Protein AF-A0A0F9DCY4-F1 (afdb_monomer)

pLDDT: mean 77.03, std 16.16, range [36.66, 94.25]

Mean predicted aligned error: 13.29 Å

Organism: NCBI:txid412755

Structure (mmCIF, N/CA/C/O backbone):
data_AF-A0A0F9DCY4-F1
#
_entry.id   AF-A0A0F9DCY4-F1
#
loop_
_atom_site.group_PDB
_atom_site.id
_atom_site.type_symbol
_atom_site.label_atom_id
_atom_site.label_alt_id
_atom_site.label_comp_id
_atom_site.label_asym_id
_atom_site.label_entity_id
_atom_site.label_seq_id
_atom_site.pdbx_PDB_ins_code
_atom_site.Cartn_x
_atom_site.Cartn_y
_atom_site.Cartn_z
_atom_site.occupancy
_atom_site.B_iso_or_equiv
_atom_site.auth_seq_id
_atom_site.auth_comp_id
_atom_site.auth_asym_id
_atom_site.auth_atom_id
_atom_site.pdbx_PDB_model_num
ATOM 1 N N . ASN A 1 1 ? 34.212 -4.710 -6.421 1.00 52.66 1 ASN A N 1
ATOM 2 C CA . ASN A 1 1 ? 33.111 -5.248 -7.257 1.00 52.66 1 ASN A CA 1
ATOM 3 C C . ASN A 1 1 ? 31.836 -4.405 -7.301 1.00 52.66 1 ASN A C 1
ATOM 5 O O . ASN A 1 1 ? 31.318 -4.278 -8.397 1.00 52.66 1 ASN A O 1
ATOM 9 N N . ARG A 1 2 ? 31.341 -3.775 -6.217 1.00 42.19 2 ARG A N 1
ATOM 10 C CA . ARG A 1 2 ? 30.178 -2.849 -6.306 1.00 42.19 2 ARG A CA 1
ATOM 11 C C . ARG A 1 2 ? 30.460 -1.546 -7.090 1.00 42.19 2 ARG A C 1
ATOM 13 O O . ARG A 1 2 ? 29.672 -1.183 -7.948 1.00 42.19 2 ARG A O 1
ATOM 20 N N . GLN A 1 3 ? 31.635 -0.935 -6.917 1.00 43.28 3 GLN A N 1
ATOM 21 C CA . GLN A 1 3 ? 32.009 0.334 -7.582 1.00 43.28 3 GLN A CA 1
ATOM 22 C C . GLN A 1 3 ? 32.251 0.260 -9.107 1.00 43.28 3 GLN A C 1
ATOM 24 O O . GLN A 1 3 ? 32.270 1.290 -9.777 1.00 43.28 3 GLN A O 1
ATOM 29 N N . ALA A 1 4 ? 32.461 -0.932 -9.678 1.00 47.47 4 ALA A N 1
ATOM 30 C CA . ALA A 1 4 ? 32.659 -1.088 -11.127 1.00 47.47 4 ALA A CA 1
ATOM 31 C C . ALA A 1 4 ? 31.328 -1.055 -11.898 1.00 47.47 4 ALA A C 1
ATOM 33 O O . ALA A 1 4 ? 31.283 -0.628 -13.050 1.00 47.47 4 ALA A O 1
ATOM 34 N N . VAL A 1 5 ? 30.244 -1.467 -11.233 1.00 47.94 5 VAL A N 1
ATOM 35 C CA . VAL A 1 5 ? 28.885 -1.486 -11.788 1.00 47.94 5 VAL A CA 1
ATOM 36 C C . VAL A 1 5 ? 28.301 -0.070 -11.832 1.00 47.94 5 VAL A C 1
ATOM 38 O O . VAL A 1 5 ? 27.696 0.301 -12.830 1.00 47.94 5 VAL A O 1
ATOM 41 N N . GLU A 1 6 ? 28.571 0.758 -10.817 1.00 47.25 6 GLU A N 1
ATOM 42 C CA . GLU A 1 6 ? 28.111 2.158 -10.759 1.00 47.25 6 GLU A CA 1
ATOM 43 C C . GLU A 1 6 ? 28.780 3.067 -11.808 1.00 47.25 6 GLU A C 1
ATOM 45 O O . GLU A 1 6 ? 28.181 4.038 -12.257 1.00 47.25 6 GLU A O 1
ATOM 50 N N . ASN A 1 7 ? 29.993 2.733 -12.263 1.00 52.22 7 ASN A N 1
ATOM 51 C CA . ASN A 1 7 ? 30.776 3.575 -13.178 1.00 52.22 7 ASN A CA 1
ATOM 52 C C . ASN A 1 7 ? 30.702 3.167 -14.665 1.00 52.22 7 ASN A C 1
ATOM 54 O O . ASN A 1 7 ? 31.455 3.714 -15.471 1.00 52.22 7 ASN A O 1
ATOM 58 N N . LYS A 1 8 ? 29.852 2.196 -15.052 1.00 52.06 8 LYS A N 1
ATOM 59 C CA . LYS A 1 8 ? 29.725 1.663 -16.436 1.00 52.06 8 LYS A CA 1
ATOM 60 C C . LYS A 1 8 ? 31.055 1.283 -17.118 1.00 52.06 8 LYS A C 1
ATOM 62 O O . LYS A 1 8 ? 31.123 1.164 -18.339 1.00 52.06 8 LYS A O 1
ATOM 67 N N . ARG A 1 9 ? 32.127 1.066 -16.354 1.00 49.16 9 ARG A N 1
ATOM 68 C CA . ARG A 1 9 ? 33.418 0.585 -16.860 1.00 49.16 9 ARG A CA 1
ATOM 69 C C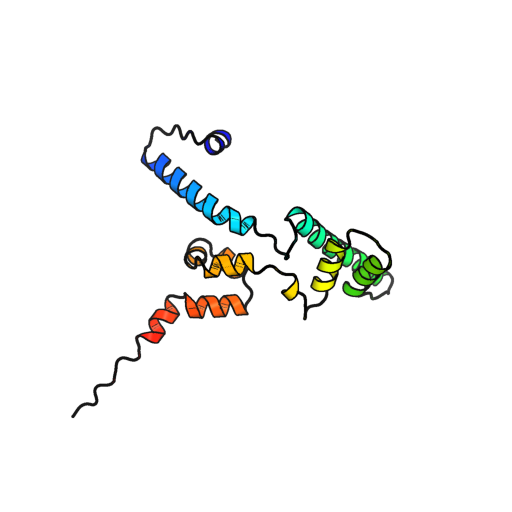 . ARG A 1 9 ? 33.537 -0.886 -16.505 1.00 49.16 9 ARG A C 1
ATOM 71 O O . ARG A 1 9 ? 34.156 -1.255 -15.510 1.00 49.16 9 ARG A O 1
ATOM 78 N N . PHE A 1 10 ? 32.905 -1.725 -17.318 1.00 52.16 10 PHE A N 1
ATOM 79 C CA . PHE A 1 10 ? 33.099 -3.167 -17.266 1.00 52.16 10 PHE A CA 1
ATOM 80 C C . PHE A 1 10 ? 34.489 -3.471 -17.827 1.00 52.16 10 PHE A C 1
ATOM 82 O O . PHE A 1 10 ? 34.646 -3.712 -19.015 1.00 52.16 10 PHE A O 1
ATOM 89 N N . ASN A 1 11 ? 35.527 -3.407 -16.991 1.00 56.03 11 ASN A N 1
ATOM 90 C CA . ASN A 1 11 ? 36.838 -3.899 -17.398 1.00 56.03 11 ASN A CA 1
ATOM 91 C C . ASN A 1 11 ? 36.836 -5.421 -17.245 1.00 56.03 11 ASN A C 1
ATOM 93 O O . ASN A 1 11 ? 37.203 -5.960 -16.200 1.00 56.03 11 ASN A O 1
ATOM 97 N N . VAL A 1 12 ? 36.296 -6.096 -18.254 1.00 53.47 12 VAL A N 1
ATOM 98 C CA . VAL A 1 12 ? 36.135 -7.545 -18.277 1.00 53.47 12 VAL A CA 1
ATOM 99 C C . VAL A 1 12 ? 36.870 -8.053 -19.509 1.00 53.47 12 VAL A C 1
ATOM 101 O O . VAL A 1 12 ? 36.519 -7.709 -20.628 1.00 53.47 12 VAL A O 1
ATOM 104 N N . ALA A 1 13 ? 37.908 -8.864 -19.305 1.00 57.97 13 ALA A N 1
ATOM 105 C CA . ALA A 1 13 ? 38.711 -9.436 -20.391 1.00 57.97 13 ALA A CA 1
ATOM 106 C C . ALA A 1 13 ? 37.928 -10.432 -21.280 1.00 57.97 13 ALA A C 1
ATOM 108 O O . ALA A 1 13 ? 38.437 -10.861 -22.311 1.00 57.97 13 ALA A O 1
ATOM 109 N N . ASP A 1 14 ? 36.701 -10.793 -20.885 1.00 62.78 14 ASP A N 1
ATOM 110 C CA . ASP A 1 14 ? 35.794 -11.689 -21.603 1.00 62.78 14 ASP A CA 1
ATOM 111 C C . ASP A 1 14 ? 34.581 -10.912 -22.173 1.00 62.78 14 ASP A C 1
ATOM 113 O O . ASP A 1 14 ? 33.713 -10.474 -21.403 1.00 62.78 14 ASP A O 1
ATOM 117 N N . PRO A 1 15 ? 34.475 -10.775 -23.511 1.00 68.69 15 PRO A N 1
ATOM 118 C CA . PRO A 1 15 ? 33.374 -10.081 -24.184 1.00 68.69 15 PRO A CA 1
ATOM 119 C C . PRO A 1 15 ? 31.981 -10.649 -23.878 1.00 68.69 15 PRO A C 1
ATOM 121 O O . PRO A 1 15 ? 30.999 -9.906 -23.860 1.00 68.69 15 PRO A O 1
ATOM 124 N N . ARG A 1 16 ? 31.865 -11.959 -23.609 1.00 66.69 16 ARG A N 1
ATOM 125 C CA . ARG A 1 16 ? 30.566 -12.602 -23.326 1.00 66.69 16 ARG A CA 1
ATOM 126 C C . ARG A 1 16 ? 30.043 -12.234 -21.943 1.00 66.69 16 ARG A C 1
ATOM 128 O O . ARG A 1 16 ? 28.833 -12.085 -21.744 1.00 66.69 16 ARG A O 1
ATOM 135 N N . LEU A 1 17 ? 30.951 -12.070 -20.985 1.00 67.12 17 LEU A N 1
ATOM 136 C CA . LEU A 1 17 ? 30.608 -11.646 -19.635 1.00 67.12 17 LEU A CA 1
ATOM 137 C C . LEU A 1 17 ? 30.209 -10.164 -19.617 1.00 67.12 17 LEU A C 1
ATOM 139 O O . LEU A 1 17 ? 29.238 -9.812 -18.949 1.00 67.12 17 LEU A O 1
ATOM 143 N N . GLU A 1 18 ? 30.880 -9.311 -20.395 1.00 68.06 18 GLU A N 1
ATOM 144 C CA . GLU A 1 18 ? 30.477 -7.908 -20.553 1.00 68.06 18 GLU A CA 1
ATOM 145 C C . GLU A 1 18 ? 29.068 -7.778 -21.156 1.00 68.06 18 GLU A C 1
ATOM 147 O O . GLU A 1 18 ? 28.226 -7.051 -20.621 1.00 68.06 18 GLU A O 1
ATOM 152 N N . GLU A 1 19 ? 28.775 -8.519 -22.227 1.00 71.50 19 GLU A N 1
ATOM 153 C CA . GLU A 1 19 ? 27.454 -8.513 -22.858 1.00 71.50 19 GLU A CA 1
ATOM 154 C C . GLU A 1 19 ? 26.357 -8.996 -21.896 1.00 71.50 19 GLU A C 1
ATOM 156 O O . GLU A 1 19 ? 25.299 -8.372 -21.778 1.00 71.50 19 GLU A O 1
ATOM 161 N N . THR A 1 20 ? 26.630 -10.060 -21.139 1.00 70.62 20 THR A N 1
ATOM 162 C CA . THR A 1 20 ? 25.699 -10.588 -20.133 1.00 70.62 20 THR A CA 1
ATOM 163 C C . THR A 1 20 ? 25.441 -9.577 -19.013 1.00 70.62 20 THR A C 1
ATOM 165 O O . THR A 1 20 ? 24.296 -9.388 -18.599 1.00 70.62 20 THR A O 1
ATOM 168 N N . LEU A 1 21 ? 26.479 -8.878 -18.539 1.00 67.75 21 LEU A N 1
ATOM 169 C CA . LEU A 1 21 ? 26.342 -7.849 -17.506 1.00 67.75 21 LEU A CA 1
ATOM 170 C C . LEU A 1 21 ? 25.572 -6.621 -18.004 1.00 67.75 21 LEU A C 1
ATOM 172 O O . LEU A 1 21 ? 24.750 -6.094 -17.255 1.00 67.75 21 LEU A O 1
ATOM 176 N N . ARG A 1 22 ? 25.760 -6.199 -19.263 1.00 71.25 22 ARG A N 1
ATOM 177 C CA . ARG A 1 22 ? 24.946 -5.133 -19.875 1.00 71.25 22 ARG A CA 1
ATOM 178 C C . ARG A 1 22 ? 23.483 -5.533 -20.006 1.00 71.25 22 ARG A C 1
ATOM 180 O O . ARG A 1 22 ? 22.616 -4.742 -19.652 1.00 71.25 22 ARG A O 1
ATOM 187 N N . ARG A 1 23 ? 23.201 -6.756 -20.468 1.00 66.38 23 ARG A N 1
ATOM 188 C CA . ARG A 1 23 ? 21.825 -7.274 -20.561 1.00 66.38 23 ARG A CA 1
ATOM 189 C C . ARG A 1 23 ? 21.162 -7.332 -19.186 1.00 66.38 23 ARG A C 1
ATOM 191 O O . ARG A 1 23 ? 20.023 -6.905 -19.040 1.00 66.38 23 ARG A O 1
ATOM 198 N N . ARG A 1 24 ? 21.895 -7.779 -18.160 1.00 68.38 24 ARG A N 1
ATOM 199 C CA . ARG A 1 24 ? 21.419 -7.772 -16.772 1.00 68.38 24 ARG A CA 1
ATOM 200 C C . ARG A 1 24 ? 21.144 -6.357 -16.262 1.00 68.38 24 ARG A C 1
ATOM 202 O O . ARG A 1 24 ? 20.121 -6.153 -15.625 1.00 68.38 24 ARG A O 1
ATOM 209 N N . ALA A 1 25 ? 22.037 -5.403 -16.523 1.00 68.00 25 ALA A N 1
ATOM 210 C CA . ALA A 1 25 ? 21.840 -4.012 -16.121 1.00 68.00 25 ALA A CA 1
ATOM 211 C C . ALA A 1 25 ? 20.600 -3.405 -16.797 1.00 68.00 25 ALA A C 1
ATOM 213 O O . ALA A 1 25 ? 19.758 -2.852 -16.105 1.00 68.00 25 ALA A O 1
ATOM 214 N N . GLY A 1 26 ? 20.422 -3.619 -18.106 1.00 66.12 26 GLY A N 1
ATOM 215 C CA . GLY A 1 26 ? 19.222 -3.174 -18.823 1.00 66.12 26 GLY A CA 1
ATOM 216 C C . GLY A 1 26 ? 17.929 -3.801 -18.289 1.00 66.12 26 GLY A C 1
ATOM 217 O O . GLY A 1 26 ? 16.926 -3.110 -18.157 1.00 66.12 26 GLY A O 1
ATOM 218 N N . ALA A 1 27 ? 17.952 -5.084 -17.914 1.00 66.00 27 ALA A N 1
ATOM 219 C CA . ALA A 1 27 ? 16.800 -5.742 -17.294 1.00 66.00 27 ALA A CA 1
ATOM 220 C C . ALA A 1 27 ? 16.478 -5.187 -15.891 1.00 66.00 27 ALA A C 1
ATOM 222 O O . ALA A 1 27 ? 15.311 -5.056 -15.532 1.00 66.00 27 ALA A O 1
ATOM 223 N N . ILE A 1 28 ? 17.500 -4.832 -15.104 1.00 66.88 28 ILE A N 1
ATOM 224 C CA . ILE A 1 28 ? 17.320 -4.179 -13.798 1.00 66.88 28 ILE A CA 1
ATOM 225 C C . ILE A 1 28 ? 16.731 -2.775 -13.978 1.00 66.88 28 ILE A C 1
ATOM 227 O O . ILE A 1 28 ? 15.771 -2.433 -13.291 1.00 66.88 28 ILE A O 1
ATOM 231 N N . ASP A 1 29 ? 17.249 -1.997 -14.930 1.00 68.81 29 ASP A N 1
ATOM 232 C CA . ASP A 1 29 ? 16.764 -0.643 -15.218 1.00 68.81 29 ASP A CA 1
ATOM 233 C C . ASP A 1 29 ? 15.283 -0.642 -15.649 1.00 68.81 29 ASP A C 1
ATOM 235 O O . ASP A 1 29 ? 14.544 0.277 -15.304 1.00 68.81 29 ASP A O 1
ATOM 239 N N . LEU A 1 30 ? 14.818 -1.693 -16.339 1.00 67.50 30 LEU A N 1
ATOM 240 C CA . LEU A 1 30 ? 13.406 -1.860 -16.716 1.00 67.50 30 LEU A CA 1
ATOM 241 C C . LEU A 1 30 ? 12.483 -2.152 -15.525 1.00 67.50 30 LEU A C 1
ATOM 243 O O . LEU A 1 30 ? 11.313 -1.775 -15.551 1.00 67.50 30 LEU A O 1
ATOM 247 N N . LEU A 1 31 ? 12.990 -2.803 -14.475 1.00 71.31 31 LEU A N 1
ATOM 248 C CA . LEU A 1 31 ? 12.224 -3.101 -13.261 1.00 71.31 31 LEU A CA 1
ATOM 249 C C . LEU A 1 31 ? 12.250 -1.974 -12.233 1.00 71.31 31 LEU A C 1
ATOM 251 O O . LEU A 1 31 ? 11.393 -1.921 -11.350 1.00 71.31 31 LEU A O 1
ATOM 255 N N . GLN A 1 32 ? 13.227 -1.078 -12.324 1.00 76.81 32 GLN A N 1
ATOM 256 C CA . GLN A 1 32 ? 13.393 0.012 -11.375 1.00 76.81 32 GLN A CA 1
ATOM 257 C C . GLN A 1 32 ? 12.105 0.855 -11.213 1.00 76.81 32 GLN A C 1
ATOM 259 O O . GLN A 1 32 ? 11.684 1.055 -10.073 1.00 76.81 32 GLN A O 1
ATOM 264 N N . PRO A 1 33 ? 11.376 1.232 -12.287 1.00 75.81 33 PRO A N 1
ATOM 265 C CA . PRO A 1 33 ? 10.096 1.934 -12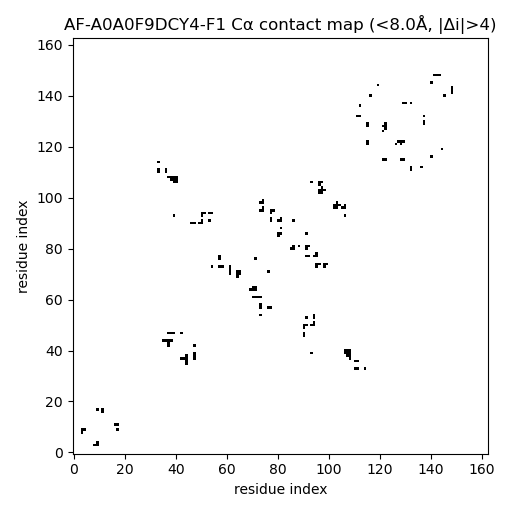.170 1.00 75.81 33 PRO A CA 1
ATOM 266 C C . PRO A 1 33 ? 9.003 1.140 -11.440 1.00 75.81 33 PRO A C 1
ATOM 268 O O . PRO A 1 33 ? 8.191 1.739 -10.738 1.00 75.81 33 PRO A O 1
ATOM 271 N N . TYR A 1 34 ? 8.985 -0.193 -11.563 1.00 75.62 34 TYR A N 1
ATOM 272 C CA . TYR A 1 34 ? 8.022 -1.049 -10.859 1.00 75.62 34 TYR A CA 1
ATOM 273 C C . TYR A 1 34 ? 8.247 -0.998 -9.346 1.00 75.62 34 TYR A C 1
ATOM 275 O O . TYR A 1 34 ? 7.307 -0.815 -8.567 1.00 75.62 34 TYR A O 1
ATOM 283 N N . PHE A 1 35 ? 9.510 -1.107 -8.927 1.00 77.56 35 PHE A N 1
ATOM 284 C CA . PHE A 1 35 ? 9.874 -1.005 -7.518 1.00 77.56 35 PHE A CA 1
ATOM 285 C C . PHE A 1 35 ? 9.748 0.418 -6.988 1.00 77.56 35 PHE A C 1
ATOM 287 O O . PHE A 1 35 ? 9.471 0.587 -5.801 1.00 77.56 35 PHE A O 1
ATOM 294 N N . ASP A 1 36 ? 9.954 1.427 -7.833 1.00 78.75 36 ASP A N 1
ATOM 295 C CA . ASP A 1 36 ? 9.842 2.844 -7.486 1.00 78.75 36 ASP A CA 1
ATOM 296 C C . ASP A 1 36 ? 8.409 3.363 -7.436 1.00 78.75 36 ASP A C 1
ATOM 298 O O . ASP A 1 36 ? 8.154 4.358 -6.755 1.00 78.75 36 ASP A O 1
ATOM 302 N N . ALA A 1 37 ? 7.464 2.643 -8.043 1.00 80.00 37 ALA A N 1
ATOM 303 C CA . ALA A 1 37 ? 6.053 2.966 -7.964 1.00 80.00 37 ALA A CA 1
ATOM 304 C C . ALA A 1 37 ? 5.550 2.903 -6.503 1.00 80.00 37 ALA A C 1
ATOM 306 O O . ALA A 1 37 ? 5.596 1.826 -5.883 1.00 80.00 37 ALA A O 1
ATOM 307 N N . PRO A 1 38 ? 5.046 4.028 -5.956 1.00 78.62 38 PRO A N 1
ATOM 308 C CA . PRO A 1 38 ? 4.496 4.080 -4.607 1.00 78.62 38 PRO A CA 1
ATOM 309 C C . PRO A 1 38 ? 3.198 3.272 -4.535 1.00 78.62 38 PRO A C 1
ATOM 311 O O . PRO A 1 38 ? 2.385 3.318 -5.456 1.00 78.62 38 PRO A O 1
ATOM 314 N N . LYS A 1 39 ? 2.965 2.554 -3.433 1.00 80.69 39 LYS A N 1
ATOM 315 C CA . LYS A 1 39 ? 1.750 1.746 -3.213 1.00 80.69 39 LYS A CA 1
ATOM 316 C C . LYS A 1 39 ? 0.476 2.595 -3.172 1.00 80.69 39 LYS A C 1
ATOM 318 O O . LYS A 1 39 ? -0.603 2.100 -3.511 1.00 80.69 39 LYS A O 1
ATOM 323 N N . TYR A 1 40 ? 0.584 3.857 -2.759 1.00 85.69 40 TYR A N 1
ATOM 324 C CA . TYR A 1 40 ? -0.549 4.756 -2.538 1.00 85.69 40 TYR A CA 1
ATOM 325 C C . TYR A 1 40 ? -0.522 5.953 -3.497 1.00 85.69 40 TYR A C 1
ATOM 327 O O . TYR A 1 40 ? 0.528 6.540 -3.763 1.00 85.69 40 TYR A O 1
ATOM 335 N N . LYS A 1 41 ? -1.693 6.328 -4.024 1.00 83.81 41 LYS A N 1
ATOM 336 C CA . LYS A 1 41 ? -1.846 7.427 -4.987 1.00 83.81 41 LYS A CA 1
ATOM 337 C C . LYS A 1 41 ? -1.411 8.754 -4.374 1.00 83.81 41 LYS A C 1
ATOM 339 O O . LYS A 1 41 ? -1.838 9.113 -3.281 1.00 83.81 41 LYS A O 1
ATOM 344 N N . GLY A 1 42 ? -0.612 9.511 -5.123 1.00 82.38 42 GLY A N 1
ATOM 345 C CA . GLY A 1 42 ? -0.178 10.852 -4.727 1.00 82.38 42 GLY A CA 1
ATOM 346 C C . GLY A 1 42 ? 0.810 10.883 -3.558 1.00 82.38 42 GLY A C 1
ATOM 347 O O . GLY A 1 42 ? 1.115 11.977 -3.081 1.00 82.38 42 GLY A O 1
ATOM 348 N N . LEU A 1 43 ? 1.308 9.727 -3.102 1.00 86.38 43 LEU A N 1
ATOM 349 C CA . LEU A 1 43 ? 2.359 9.632 -2.091 1.00 86.38 43 LEU A CA 1
ATOM 350 C C . LEU A 1 43 ? 3.713 9.334 -2.733 1.00 86.38 43 LEU A C 1
ATOM 352 O O . LEU A 1 43 ? 3.812 8.607 -3.716 1.00 86.38 43 LEU A O 1
ATOM 356 N N . THR A 1 44 ? 4.765 9.891 -2.151 1.00 87.94 44 THR A N 1
ATOM 357 C CA . THR A 1 44 ? 6.146 9.450 -2.359 1.00 87.94 44 THR A CA 1
ATOM 358 C C . THR A 1 44 ? 6.409 8.163 -1.570 1.00 87.94 44 THR A C 1
ATOM 360 O O . THR A 1 44 ? 5.676 7.836 -0.639 1.00 87.94 44 THR A O 1
ATOM 363 N N . LYS A 1 45 ? 7.493 7.442 -1.879 1.00 83.88 45 LYS A N 1
ATOM 364 C CA . LYS A 1 45 ? 7.909 6.259 -1.099 1.00 8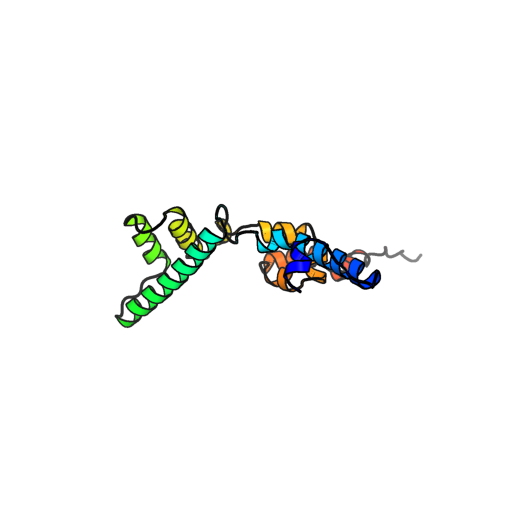3.88 45 LYS A CA 1
ATOM 365 C C . LYS A 1 45 ? 8.124 6.546 0.390 1.00 83.88 45 LYS A C 1
ATOM 367 O O . LYS A 1 45 ? 7.767 5.728 1.227 1.00 83.88 45 LYS A O 1
ATOM 372 N N . ALA A 1 46 ? 8.691 7.705 0.719 1.00 88.31 46 ALA A N 1
ATOM 373 C CA . ALA A 1 46 ? 8.900 8.094 2.112 1.00 88.31 46 ALA A CA 1
ATOM 374 C C . ALA A 1 46 ? 7.563 8.325 2.837 1.00 88.31 46 ALA A C 1
ATOM 376 O O . 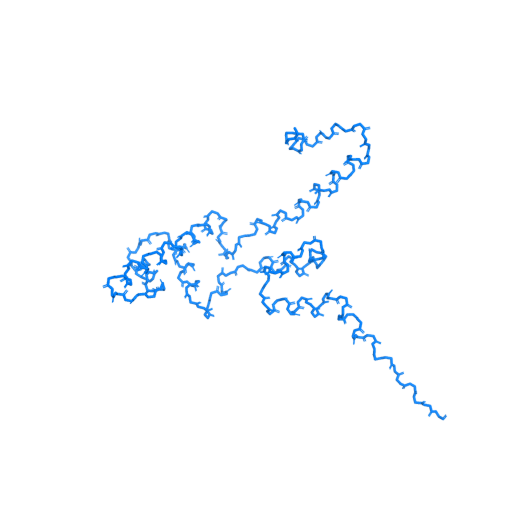ALA A 1 46 ? 7.395 7.926 3.984 1.00 88.31 46 ALA A O 1
ATOM 377 N N . GLU A 1 47 ? 6.588 8.933 2.158 1.00 90.06 47 GLU A N 1
ATOM 378 C CA . GLU A 1 47 ? 5.233 9.112 2.692 1.00 90.06 47 GLU A CA 1
ATOM 379 C C . GLU A 1 47 ? 4.483 7.773 2.814 1.00 90.06 47 GLU A C 1
ATOM 381 O O . GLU A 1 47 ? 3.754 7.560 3.777 1.00 90.06 47 GLU A O 1
ATOM 386 N N . GLU A 1 48 ? 4.682 6.841 1.880 1.00 88.69 48 GLU A N 1
ATOM 387 C CA . GLU A 1 48 ? 4.148 5.477 1.972 1.00 88.69 48 GLU A CA 1
ATOM 388 C C . GLU A 1 48 ? 4.634 4.762 3.238 1.00 88.69 48 GLU A C 1
ATOM 390 O O . GLU A 1 48 ? 3.828 4.195 3.974 1.00 88.69 48 GLU A O 1
ATOM 395 N N . GLU A 1 49 ? 5.933 4.838 3.529 1.00 91.00 49 GLU A N 1
ATOM 396 C CA . GLU A 1 49 ? 6.516 4.242 4.732 1.00 91.00 49 GLU A CA 1
ATOM 397 C C . GLU A 1 49 ? 5.943 4.865 6.015 1.00 91.00 49 GLU A C 1
ATOM 399 O O . GLU A 1 49 ? 5.700 4.161 6.999 1.00 91.00 49 GLU A O 1
ATOM 404 N N . GLN A 1 50 ? 5.640 6.168 5.997 1.00 92.75 50 GLN A N 1
ATOM 405 C CA . GLN A 1 50 ? 4.953 6.838 7.104 1.00 92.75 50 GLN A CA 1
ATOM 406 C C . GLN A 1 50 ? 3.516 6.334 7.283 1.00 92.75 50 GLN A C 1
ATOM 408 O O . GLN A 1 50 ? 3.086 6.140 8.420 1.00 92.75 50 GLN A O 1
ATOM 413 N N . VAL A 1 51 ? 2.776 6.084 6.195 1.00 92.31 51 VAL A N 1
ATOM 414 C CA . VAL A 1 51 ? 1.432 5.481 6.260 1.00 92.31 51 VAL A CA 1
ATOM 415 C C . VAL A 1 51 ? 1.500 4.072 6.852 1.00 92.31 51 VAL A C 1
ATOM 417 O O . VAL A 1 5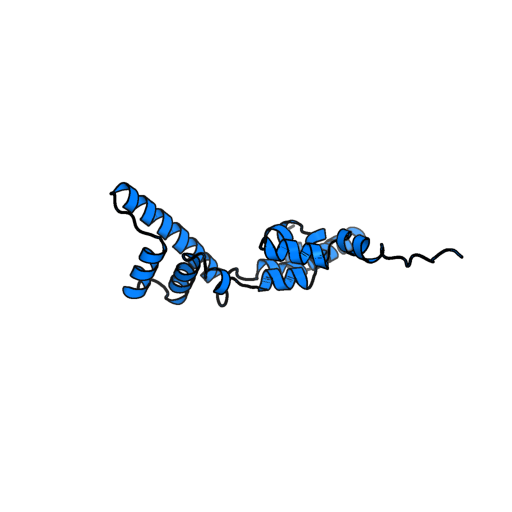1 ? 0.744 3.762 7.774 1.00 92.31 51 VAL A O 1
ATOM 420 N N . ASP A 1 52 ? 2.417 3.235 6.365 1.00 92.25 52 ASP A N 1
ATOM 421 C CA . ASP A 1 52 ? 2.580 1.852 6.830 1.00 92.25 52 ASP A CA 1
ATOM 422 C C . ASP A 1 52 ? 2.999 1.812 8.318 1.00 92.25 52 ASP A C 1
ATOM 424 O O . ASP A 1 52 ? 2.447 1.047 9.120 1.00 92.25 52 ASP A O 1
ATOM 428 N N . SER A 1 53 ? 3.901 2.711 8.725 1.00 93.50 53 SER A N 1
ATOM 429 C CA . SER A 1 53 ? 4.318 2.874 10.125 1.00 93.50 53 SER A CA 1
ATOM 430 C C . SER A 1 53 ? 3.166 3.339 11.015 1.00 93.50 53 SER A C 1
ATOM 432 O O . SER A 1 53 ? 2.963 2.813 12.109 1.00 93.50 53 SER A O 1
ATOM 434 N N . LEU A 1 54 ? 2.362 4.292 10.536 1.00 93.88 54 LEU A N 1
ATOM 435 C CA . LEU A 1 54 ? 1.201 4.805 11.260 1.00 93.88 54 LEU A CA 1
ATOM 436 C C . LEU A 1 54 ? 0.130 3.724 11.462 1.00 93.88 54 LEU A C 1
ATOM 438 O O . LEU A 1 54 ? -0.487 3.648 12.526 1.00 93.88 54 LEU A O 1
ATOM 442 N N . ILE A 1 55 ? -0.086 2.871 10.460 1.00 93.12 55 ILE A N 1
ATOM 443 C CA . ILE A 1 55 ? -0.992 1.722 10.562 1.00 93.12 55 ILE A CA 1
ATOM 444 C C . ILE A 1 55 ? -0.523 0.742 11.636 1.00 93.12 55 ILE A C 1
ATOM 446 O O . ILE A 1 55 ? -1.337 0.315 12.458 1.00 93.12 55 ILE A O 1
ATOM 450 N N . THR A 1 56 ? 0.774 0.442 11.656 1.00 94.25 56 THR A N 1
ATOM 451 C CA . THR A 1 56 ? 1.385 -0.443 12.655 1.00 94.25 56 THR A CA 1
ATOM 452 C C . THR A 1 56 ? 1.230 0.131 14.062 1.00 94.25 56 THR A C 1
ATOM 454 O O . THR A 1 56 ? 0.715 -0.541 14.954 1.00 94.25 56 THR A O 1
ATOM 457 N N . LEU A 1 57 ? 1.543 1.417 14.243 1.00 93.00 57 LEU A N 1
ATOM 458 C CA . LEU A 1 57 ? 1.367 2.109 15.519 1.00 93.00 57 LEU A CA 1
ATOM 459 C C . LEU A 1 57 ? -0.097 2.090 15.989 1.00 93.00 57 LEU A C 1
ATOM 461 O O . LEU A 1 57 ? -0.381 1.874 17.166 1.00 93.00 57 LEU A O 1
ATOM 465 N N . ALA A 1 58 ? -1.052 2.289 15.079 1.00 92.38 58 ALA A N 1
ATOM 466 C CA . ALA A 1 58 ? -2.469 2.235 15.422 1.00 92.38 58 ALA A CA 1
ATOM 467 C C . ALA A 1 58 ? -2.909 0.833 15.879 1.00 92.38 58 ALA A C 1
ATOM 469 O O . ALA A 1 58 ? -3.779 0.716 16.746 1.00 92.38 58 ALA A O 1
ATOM 470 N N . ASP A 1 59 ? -2.310 -0.229 15.335 1.00 92.06 59 ASP A N 1
ATOM 471 C CA . ASP A 1 59 ? -2.552 -1.598 15.794 1.00 92.06 59 ASP A CA 1
ATOM 472 C C . ASP A 1 59 ? -1.968 -1.864 17.179 1.00 92.06 59 ASP A C 1
ATOM 474 O O . ASP A 1 59 ? -2.646 -2.484 18.003 1.00 92.06 59 ASP A O 1
ATOM 478 N N . GLU A 1 60 ? -0.772 -1.353 17.464 1.00 92.69 60 GLU A N 1
ATOM 479 C CA . GLU A 1 60 ? -0.154 -1.428 18.791 1.00 92.69 60 GLU A CA 1
ATOM 480 C C . GLU A 1 60 ? -1.001 -0.697 19.839 1.00 92.69 60 GLU A C 1
ATOM 482 O O . GLU A 1 60 ? -1.355 -1.271 20.872 1.00 92.69 60 GLU A O 1
ATOM 487 N N . VAL A 1 61 ? -1.414 0.542 19.548 1.00 91.75 61 VAL A N 1
ATOM 488 C CA . VAL A 1 61 ? -2.285 1.340 20.427 1.00 91.75 61 VAL A CA 1
ATOM 489 C C . VAL A 1 61 ? -3.611 0.627 20.667 1.00 91.75 61 VAL A C 1
ATOM 491 O O . VAL A 1 61 ? -4.077 0.542 21.805 1.00 91.75 61 VAL A O 1
ATOM 494 N N . ARG A 1 62 ? -4.218 0.066 19.616 1.00 91.88 62 ARG A N 1
ATOM 495 C CA . ARG A 1 62 ? -5.432 -0.742 19.751 1.00 91.88 62 ARG A CA 1
ATOM 496 C C . ARG A 1 62 ? -5.198 -1.960 20.646 1.00 91.88 62 ARG A C 1
ATOM 498 O O . ARG A 1 62 ? -6.050 -2.251 21.483 1.00 91.88 62 ARG A O 1
ATOM 505 N N . GLY A 1 63 ? -4.071 -2.653 20.491 1.00 90.25 63 GLY A N 1
ATOM 506 C CA . GLY A 1 63 ? -3.688 -3.779 21.343 1.00 90.25 63 GLY A CA 1
ATOM 507 C C . GLY A 1 63 ? -3.610 -3.376 22.817 1.00 90.25 63 GLY A C 1
ATOM 508 O O . GLY A 1 63 ? -4.228 -4.016 23.666 1.00 90.25 63 GLY A O 1
ATOM 509 N N . LEU A 1 64 ? -2.949 -2.255 23.116 1.00 91.88 64 LEU A N 1
ATOM 510 C CA . LEU A 1 64 ? -2.843 -1.709 24.474 1.00 91.88 64 LEU A CA 1
ATOM 511 C C . LEU A 1 64 ? -4.201 -1.304 25.064 1.00 91.88 64 LEU A C 1
ATOM 513 O O . LEU A 1 64 ? -4.468 -1.560 26.239 1.00 91.88 64 LEU A O 1
ATOM 517 N N . LEU A 1 65 ? -5.076 -0.686 24.267 1.00 91.38 65 LEU A N 1
ATOM 518 C CA . LEU A 1 65 ? -6.430 -0.325 24.697 1.00 91.38 65 LEU A CA 1
ATOM 519 C C . LEU A 1 65 ? -7.283 -1.565 24.975 1.00 91.38 65 LEU A C 1
ATOM 521 O O . LEU A 1 65 ? -7.994 -1.606 25.981 1.00 91.38 65 LEU A O 1
ATOM 525 N N . SER A 1 66 ? -7.146 -2.602 24.146 1.00 91.19 66 SER A N 1
ATOM 526 C CA . SER A 1 66 ? -7.836 -3.876 24.342 1.00 91.19 66 SER A CA 1
ATOM 527 C C . SER A 1 66 ? -7.427 -4.551 25.652 1.00 91.19 66 SER A C 1
ATOM 529 O O . SER A 1 66 ? -8.288 -5.104 26.332 1.00 91.19 66 SER A O 1
ATOM 531 N N . LEU A 1 67 ? -6.151 -4.466 26.054 1.00 91.56 67 LEU A N 1
ATOM 532 C CA . LEU A 1 67 ? -5.683 -4.973 27.354 1.00 91.56 67 LEU A CA 1
ATOM 533 C C . LEU A 1 67 ? -6.333 -4.249 28.542 1.00 91.56 67 LEU A C 1
ATOM 535 O O . LEU A 1 67 ? -6.485 -4.830 29.612 1.00 91.56 67 LEU A O 1
ATOM 539 N N . LYS A 1 68 ? -6.754 -2.994 28.352 1.00 91.06 68 LYS A N 1
ATOM 540 C CA . LYS A 1 68 ? -7.513 -2.213 29.341 1.00 91.06 68 LYS A CA 1
ATOM 541 C C . LYS A 1 68 ? -9.032 -2.401 29.233 1.00 91.06 68 LYS A C 1
ATOM 543 O O . LYS A 1 68 ? -9.775 -1.682 29.894 1.00 91.06 68 LYS A O 1
ATOM 548 N N . GLY A 1 69 ? -9.505 -3.330 28.399 1.00 91.25 69 GLY A N 1
ATOM 549 C CA . GLY A 1 69 ? -10.931 -3.585 28.175 1.00 91.25 69 GLY A CA 1
ATOM 550 C C . GLY A 1 69 ? -11.624 -2.574 27.255 1.00 91.25 69 GLY A C 1
ATOM 551 O O . GLY A 1 69 ? -12.849 -2.583 27.152 1.00 91.25 69 GLY A O 1
ATOM 552 N N . ILE A 1 70 ? -10.873 -1.704 26.572 1.00 91.81 70 ILE A N 1
ATOM 553 C CA . ILE A 1 70 ? -11.422 -0.689 25.668 1.00 91.81 70 ILE A CA 1
ATOM 554 C C . ILE A 1 70 ? -11.272 -1.173 24.223 1.00 91.81 70 ILE A C 1
ATOM 556 O O . ILE A 1 70 ? -10.166 -1.284 23.699 1.00 91.81 70 ILE A O 1
ATOM 560 N N . SER A 1 71 ? -12.396 -1.417 23.548 1.00 90.25 71 SER A N 1
ATOM 561 C CA . SER A 1 71 ? -12.407 -1.792 22.130 1.00 90.25 71 SER A CA 1
ATOM 562 C C . SER A 1 71 ? -12.521 -0.555 21.237 1.00 90.25 71 SER A C 1
ATOM 564 O O . SER A 1 71 ? -13.533 0.149 21.249 1.00 90.25 71 SER A O 1
ATOM 566 N N . VAL A 1 72 ? -11.480 -0.286 20.443 1.00 90.25 72 VAL A N 1
ATOM 567 C CA . VAL A 1 72 ? -11.451 0.815 19.467 1.00 90.25 72 VAL A CA 1
ATOM 568 C C . VAL A 1 72 ? -11.021 0.284 18.103 1.00 90.25 72 VAL A C 1
ATOM 570 O O . VAL A 1 72 ? -10.014 -0.404 17.967 1.00 90.25 72 VAL A O 1
ATOM 573 N N . SER A 1 73 ? -11.777 0.612 17.057 1.00 90.81 73 SER A N 1
ATOM 574 C CA . SER A 1 73 ? -11.391 0.301 15.676 1.00 90.81 73 SER A CA 1
ATOM 575 C C . SER A 1 73 ? -10.268 1.220 15.193 1.00 90.81 73 SER A C 1
ATOM 577 O O . SER A 1 73 ? -10.296 2.412 15.499 1.00 90.81 73 SER A O 1
ATOM 579 N N . ARG A 1 74 ? -9.376 0.722 14.327 1.00 90.00 74 ARG A N 1
ATOM 580 C CA . ARG A 1 74 ? -8.301 1.518 13.707 1.00 90.00 74 ARG A CA 1
ATOM 581 C C . ARG A 1 74 ? -8.818 2.814 13.060 1.00 90.00 74 ARG A C 1
ATOM 583 O O . ARG A 1 74 ? -8.271 3.884 13.293 1.00 90.00 74 ARG A O 1
ATOM 590 N N . GLY A 1 75 ? -9.949 2.739 12.352 1.00 91.19 75 GLY A N 1
ATOM 591 C CA . GLY A 1 75 ? -10.586 3.910 11.741 1.00 91.19 75 GLY A CA 1
ATOM 592 C C . GLY A 1 75 ? -11.002 4.995 12.740 1.00 91.19 75 GLY A C 1
ATOM 593 O O . GLY A 1 75 ? -10.846 6.171 12.439 1.00 91.19 75 GLY A O 1
ATOM 594 N N . LYS A 1 76 ? -11.442 4.626 13.952 1.00 92.19 76 LYS A N 1
ATOM 595 C CA . LYS A 1 76 ? -11.762 5.592 15.023 1.00 92.19 76 LYS A CA 1
ATOM 596 C C . LYS A 1 76 ? -10.511 6.286 15.565 1.00 92.19 76 LYS A C 1
ATOM 598 O O . LYS A 1 76 ? -10.584 7.461 15.905 1.00 92.19 76 LYS A O 1
ATOM 603 N N . LEU A 1 77 ? -9.376 5.583 15.632 1.00 92.38 77 LEU A N 1
ATOM 604 C CA . LEU A 1 77 ? -8.101 6.189 16.031 1.00 92.38 77 LEU A CA 1
ATOM 605 C C . LEU A 1 77 ? -7.666 7.243 15.010 1.00 92.38 77 LEU A C 1
ATOM 607 O O . LEU A 1 77 ? -7.358 8.369 15.386 1.00 92.38 77 LEU A O 1
ATOM 611 N N . PHE A 1 78 ? -7.723 6.921 13.718 1.00 94.25 78 PHE A N 1
ATOM 612 C CA . PHE A 1 78 ? -7.381 7.884 12.670 1.00 94.25 78 PHE A CA 1
ATOM 613 C C . PHE A 1 78 ? -8.382 9.034 12.566 1.00 94.25 78 PHE A C 1
ATOM 615 O O . PHE A 1 78 ? -7.979 10.174 12.368 1.00 94.25 78 PHE A O 1
ATOM 622 N N . GLU A 1 79 ? -9.677 8.775 12.759 1.00 93.19 79 GLU A N 1
ATOM 623 C CA . GLU A 1 79 ? -10.689 9.831 12.836 1.00 93.19 79 GLU A CA 1
ATOM 624 C C . GLU A 1 79 ? -10.395 10.803 13.987 1.00 93.19 79 GLU A C 1
ATOM 626 O O . GLU A 1 79 ? -10.490 12.018 13.812 1.00 93.19 79 GLU A O 1
ATOM 631 N N . PHE A 1 80 ? -9.999 10.278 15.149 1.00 93.19 80 PHE A N 1
ATOM 632 C CA . PHE A 1 80 ? -9.566 11.090 16.280 1.00 93.19 80 PHE A CA 1
ATOM 633 C C . PHE A 1 80 ? -8.319 11.917 15.941 1.00 93.19 80 PHE A C 1
ATOM 635 O O . PHE A 1 80 ? -8.304 13.114 16.214 1.00 93.19 80 PHE A O 1
ATOM 642 N N . MET A 1 81 ? -7.312 11.320 15.296 1.00 93.19 81 MET A N 1
ATOM 643 C CA . MET A 1 81 ? -6.109 12.041 14.860 1.00 93.19 81 MET A CA 1
ATOM 644 C C . MET A 1 81 ? -6.437 13.172 13.877 1.00 93.19 81 MET A C 1
ATOM 646 O O . MET A 1 81 ? -5.947 14.284 14.055 1.00 93.19 81 MET A O 1
ATOM 650 N N . LEU A 1 82 ? -7.318 12.928 12.899 1.00 92.62 82 LEU A N 1
ATOM 651 C CA . LEU A 1 82 ? -7.764 13.946 11.941 1.00 92.62 82 LEU A CA 1
ATOM 652 C C . LEU A 1 82 ? -8.512 15.090 12.629 1.00 92.62 82 LEU A C 1
ATOM 654 O O . LEU A 1 82 ? -8.230 16.255 12.365 1.00 92.62 82 LEU A O 1
ATOM 658 N N . LYS A 1 83 ? -9.445 14.772 13.535 1.00 92.88 83 LYS A N 1
ATOM 659 C CA . LYS A 1 83 ? -10.202 15.781 14.296 1.00 92.88 83 LYS A CA 1
ATOM 660 C C . LYS A 1 83 ? -9.315 16.574 15.256 1.00 92.88 83 LYS A C 1
ATOM 662 O O . LYS A 1 83 ? -9.556 17.756 15.465 1.00 92.88 83 LYS A O 1
ATOM 667 N N . GLY A 1 84 ? -8.310 15.922 15.836 1.00 89.88 84 GLY A N 1
ATOM 668 C CA . GLY A 1 84 ? -7.351 16.526 16.758 1.00 89.88 84 GLY A CA 1
ATOM 669 C C . GLY A 1 84 ? -6.184 17.248 16.081 1.00 89.88 84 GLY A C 1
ATOM 670 O O . GLY A 1 84 ? -5.365 17.824 16.788 1.00 89.88 84 GLY A O 1
ATOM 671 N N . GLY A 1 85 ? -6.078 17.208 14.747 1.00 89.12 85 GLY A N 1
ATOM 672 C CA . GLY A 1 85 ? -4.961 17.811 14.013 1.00 89.12 85 GLY A CA 1
ATOM 673 C C . GLY A 1 85 ? -3.604 17.163 14.314 1.00 89.12 85 GLY A C 1
ATOM 674 O O . GLY A 1 85 ? -2.584 17.848 14.315 1.00 89.12 85 GLY A O 1
ATOM 675 N N . VAL A 1 86 ? -3.583 15.862 14.617 1.00 87.88 86 VAL A N 1
ATOM 676 C CA . VAL A 1 86 ? -2.366 15.126 14.985 1.00 87.88 86 VAL A CA 1
ATOM 677 C C . VAL A 1 86 ? -1.789 14.414 13.763 1.00 87.88 86 VAL A C 1
ATOM 679 O O . VAL A 1 86 ? -2.423 13.516 13.211 1.00 87.88 86 VAL A O 1
ATOM 682 N N . GLY A 1 87 ? -0.550 14.756 13.405 1.00 89.06 87 GLY A N 1
ATOM 683 C CA . GLY A 1 87 ? 0.162 14.188 12.256 1.00 89.06 87 GLY A CA 1
ATOM 684 C C . GLY A 1 87 ? -0.133 14.915 10.941 1.00 89.06 87 GLY A C 1
ATOM 685 O O . GLY A 1 87 ? -0.886 15.887 10.906 1.00 89.06 87 GLY A O 1
ATOM 686 N N . ASP A 1 88 ? 0.481 14.451 9.852 1.00 92.69 88 ASP A N 1
ATOM 687 C CA . ASP A 1 88 ? 0.239 15.002 8.517 1.00 92.69 88 ASP A CA 1
ATOM 688 C C . ASP A 1 88 ? -1.155 14.571 8.008 1.00 92.69 88 ASP A C 1
ATOM 690 O O . ASP A 1 88 ? -1.408 13.365 7.872 1.00 92.69 88 ASP A O 1
ATOM 694 N N . PRO A 1 89 ? -2.064 15.513 7.681 1.00 91.00 89 PRO A N 1
ATOM 695 C CA . PRO A 1 89 ? -3.401 15.198 7.185 1.00 91.00 89 PRO A CA 1
ATOM 696 C C . PRO A 1 89 ? -3.406 14.267 5.972 1.00 91.00 89 PRO A C 1
ATOM 698 O O . PRO A 1 89 ? -4.301 13.432 5.849 1.00 91.00 89 PRO A O 1
ATOM 701 N N . LYS A 1 90 ? -2.413 14.366 5.084 1.00 91.69 90 LYS A N 1
ATOM 702 C CA . LYS A 1 90 ? -2.284 13.530 3.884 1.00 91.69 90 LYS A CA 1
ATOM 703 C C . LYS A 1 90 ? -2.021 12.067 4.252 1.00 91.69 90 LYS A C 1
ATOM 705 O O . LYS A 1 90 ? -2.675 11.160 3.736 1.00 91.69 90 LYS A O 1
ATOM 710 N N . ILE A 1 91 ? -1.116 11.841 5.201 1.00 93.44 91 ILE A N 1
ATOM 711 C CA . ILE A 1 91 ? -0.737 10.509 5.692 1.00 93.44 91 ILE A CA 1
ATOM 712 C C . ILE A 1 91 ? -1.887 9.894 6.490 1.00 93.44 91 ILE A C 1
ATOM 714 O O . ILE A 1 91 ? -2.310 8.767 6.224 1.00 93.44 91 ILE A O 1
ATOM 718 N N . VAL A 1 92 ? -2.452 10.657 7.427 1.00 92.94 92 VAL A N 1
ATOM 719 C CA . VAL A 1 92 ? -3.520 10.173 8.310 1.00 92.94 92 VAL A CA 1
ATOM 720 C C . VAL A 1 92 ? -4.811 9.916 7.529 1.00 92.94 92 VAL A C 1
ATOM 722 O O . VAL A 1 92 ? -5.482 8.915 7.778 1.00 92.94 92 VAL A O 1
ATOM 725 N N . SER A 1 93 ? -5.160 10.756 6.548 1.00 92.25 93 SER A N 1
ATOM 726 C CA . SER A 1 93 ? -6.335 10.522 5.693 1.00 92.25 93 SER A CA 1
ATOM 727 C C . SER A 1 93 ? -6.166 9.286 4.810 1.00 92.25 93 SER A C 1
ATOM 729 O O . SER A 1 93 ? -7.104 8.498 4.687 1.00 92.25 93 SER A O 1
ATOM 731 N N . THR A 1 94 ? -4.965 9.050 4.274 1.00 91.75 94 THR A N 1
ATOM 732 C CA . THR A 1 94 ? -4.658 7.825 3.523 1.00 91.75 94 THR A CA 1
ATOM 733 C C . THR A 1 94 ? -4.800 6.591 4.416 1.00 91.75 94 THR A C 1
ATOM 735 O O . THR A 1 94 ? -5.529 5.661 4.068 1.00 91.75 94 THR A O 1
ATOM 738 N N . ALA A 1 95 ? -4.205 6.606 5.614 1.00 91.56 95 ALA A N 1
ATOM 739 C CA . ALA A 1 95 ? -4.340 5.526 6.595 1.00 91.56 95 ALA A CA 1
ATOM 740 C C . ALA A 1 95 ? -5.803 5.305 7.033 1.00 91.56 95 ALA A C 1
ATOM 742 O O . ALA A 1 95 ? -6.256 4.165 7.178 1.00 91.56 95 ALA A O 1
ATOM 743 N N . PHE A 1 96 ? -6.579 6.384 7.183 1.00 93.38 96 PHE A N 1
ATOM 744 C CA . PHE A 1 96 ? -8.009 6.326 7.483 1.00 93.38 96 PHE A CA 1
ATOM 745 C C . PHE A 1 96 ? -8.798 5.616 6.385 1.00 93.38 96 PHE A C 1
ATOM 747 O O . PHE A 1 96 ? -9.587 4.719 6.690 1.00 93.38 96 PHE A O 1
ATOM 754 N N . VAL A 1 97 ? -8.573 5.964 5.118 1.00 91.19 97 VAL A N 1
ATOM 755 C CA . VAL A 1 97 ? -9.235 5.294 3.991 1.00 91.19 97 VAL A CA 1
ATOM 756 C C . VAL A 1 97 ? -8.808 3.826 3.906 1.00 91.19 97 VAL A C 1
ATOM 758 O O . VAL A 1 97 ? -9.671 2.962 3.773 1.00 91.19 97 VAL A O 1
ATOM 761 N N . LEU A 1 98 ? -7.520 3.515 4.092 1.00 88.94 98 LEU A N 1
ATOM 762 C CA . LEU A 1 98 ? -7.019 2.131 4.123 1.00 88.94 98 LEU A CA 1
ATOM 763 C C . LEU A 1 98 ? -7.626 1.296 5.258 1.00 88.94 98 LEU A C 1
ATOM 765 O O . LEU A 1 98 ? -7.768 0.083 5.121 1.00 88.94 98 LEU A O 1
ATOM 769 N N . SER A 1 99 ? -8.023 1.924 6.370 1.00 89.44 99 SER A N 1
ATOM 770 C CA . SER A 1 99 ? -8.702 1.232 7.473 1.00 89.44 99 SER A CA 1
ATOM 771 C C . SER A 1 99 ? -10.131 0.781 7.138 1.00 89.44 99 SER A C 1
ATOM 773 O O . SER A 1 99 ? -10.707 -0.019 7.878 1.00 89.44 99 SER A O 1
ATOM 775 N N . LYS A 1 100 ? -10.707 1.272 6.032 1.00 88.81 100 LYS A N 1
ATOM 776 C CA . LYS A 1 100 ? -12.055 0.939 5.564 1.00 88.81 100 LYS A CA 1
ATOM 777 C C . LYS A 1 100 ? -11.971 0.043 4.332 1.00 88.81 100 LYS A C 1
ATOM 779 O O . LYS A 1 100 ? -11.693 0.516 3.233 1.00 88.81 100 LYS A O 1
ATOM 784 N N . ARG A 1 101 ? -12.255 -1.250 4.513 1.00 81.12 101 ARG A N 1
ATOM 785 C CA . ARG A 1 101 ? -12.132 -2.279 3.465 1.00 81.12 101 ARG A CA 1
ATOM 786 C C . ARG A 1 101 ? -12.812 -1.883 2.148 1.00 81.12 101 ARG A C 1
ATOM 788 O O . ARG A 1 101 ? -12.192 -2.009 1.098 1.00 81.12 101 ARG A O 1
ATOM 795 N N . ASP A 1 102 ? -14.024 -1.342 2.224 1.00 82.19 102 ASP A N 1
ATOM 796 C CA . ASP A 1 102 ? -14.858 -1.054 1.049 1.00 82.19 102 ASP A CA 1
ATOM 797 C C . ASP A 1 102 ? -14.297 0.059 0.159 1.00 82.19 102 ASP A C 1
ATOM 799 O O . ASP A 1 102 ? -14.559 0.083 -1.038 1.00 82.19 102 ASP A O 1
ATOM 803 N N . ILE A 1 103 ? -13.500 0.974 0.721 1.00 84.12 103 ILE A N 1
ATOM 804 C CA . ILE A 1 103 ? -12.967 2.138 -0.003 1.00 84.12 103 ILE A CA 1
ATOM 805 C C . ILE A 1 103 ? -11.436 2.180 -0.051 1.00 84.12 103 ILE A C 1
ATOM 807 O O . ILE A 1 103 ? -10.865 3.078 -0.665 1.00 84.12 103 ILE A O 1
ATOM 811 N N . ALA A 1 104 ? -10.750 1.204 0.550 1.00 83.00 104 ALA A N 1
ATOM 812 C CA . ALA A 1 104 ? -9.290 1.139 0.588 1.00 83.00 104 ALA A CA 1
ATOM 813 C C . ALA A 1 104 ? -8.655 1.119 -0.815 1.00 83.00 104 ALA A C 1
ATOM 815 O O . ALA A 1 104 ? -7.560 1.642 -1.006 1.00 83.00 104 ALA A O 1
ATOM 816 N N . HIS A 1 105 ? -9.344 0.552 -1.809 1.00 78.81 105 HIS A N 1
ATOM 817 C CA . HIS A 1 105 ? -8.885 0.509 -3.199 1.00 78.81 105 HIS A CA 1
ATOM 818 C C . HIS A 1 105 ? -8.761 1.906 -3.836 1.00 78.81 105 HIS A C 1
ATOM 820 O O . HIS A 1 105 ? -7.956 2.093 -4.745 1.00 78.81 105 HIS A O 1
ATOM 826 N N . LEU A 1 106 ? -9.495 2.912 -3.342 1.00 83.06 106 LEU A N 1
ATOM 827 C CA . LEU A 1 106 ? -9.489 4.259 -3.920 1.00 83.06 106 LEU A CA 1
ATOM 828 C C . LEU A 1 106 ? -8.128 4.948 -3.790 1.00 83.06 106 LEU A C 1
ATOM 830 O O . LEU A 1 106 ? -7.727 5.675 -4.701 1.00 83.06 106 LEU A O 1
ATOM 834 N N . VAL A 1 107 ? -7.413 4.690 -2.692 1.00 85.56 107 VAL A N 1
ATOM 835 C CA . VAL A 1 107 ? -6.106 5.294 -2.386 1.00 85.56 107 VAL A CA 1
ATOM 836 C C . VAL A 1 107 ? -4.923 4.432 -2.820 1.00 85.56 107 VAL A C 1
ATOM 838 O O . VAL A 1 107 ? -3.794 4.913 -2.801 1.00 85.56 107 VAL A O 1
ATOM 841 N N . LYS A 1 108 ? -5.149 3.185 -3.245 1.00 82.81 108 LYS A N 1
ATOM 842 C CA . LYS A 1 108 ? -4.095 2.330 -3.809 1.00 82.81 108 LYS A CA 1
ATOM 843 C C . LYS A 1 108 ? -3.775 2.754 -5.237 1.00 82.81 108 LYS A C 1
ATOM 845 O O . LYS A 1 108 ? -4.676 3.125 -5.990 1.00 82.81 108 LYS A O 1
ATOM 850 N N . THR A 1 109 ? -2.498 2.722 -5.607 1.00 81.38 109 THR A N 1
ATOM 851 C CA . THR A 1 109 ? -2.086 3.001 -6.986 1.00 81.38 109 THR A CA 1
ATOM 852 C C . THR A 1 109 ? -2.532 1.892 -7.940 1.00 81.38 109 THR A C 1
ATOM 854 O O . THR A 1 109 ? -2.614 0.730 -7.546 1.00 81.38 109 THR A O 1
ATOM 857 N N . THR A 1 110 ? -2.749 2.239 -9.209 1.00 82.00 110 THR A N 1
ATOM 858 C CA . THR A 1 110 ? -2.859 1.267 -10.308 1.00 82.00 110 THR A CA 1
ATOM 859 C C . THR A 1 110 ? -1.537 1.094 -11.051 1.00 82.00 110 THR A C 1
ATOM 861 O O . THR A 1 110 ? -1.417 0.169 -11.836 1.00 82.00 110 THR A O 1
ATOM 864 N N . THR A 1 111 ? -0.507 1.905 -10.768 1.00 80.44 111 THR A N 1
ATOM 865 C CA . THR A 1 111 ? 0.741 1.937 -11.553 1.00 80.44 111 THR A CA 1
ATOM 866 C C . THR A 1 111 ? 1.398 0.570 -11.706 1.00 80.44 111 THR A C 1
ATOM 868 O O . THR A 1 111 ? 1.829 0.224 -12.802 1.00 80.44 111 THR A O 1
ATOM 871 N N . ARG A 1 112 ? 1.464 -0.222 -10.625 1.00 79.75 112 ARG A N 1
ATOM 872 C CA . ARG A 1 112 ? 2.031 -1.575 -10.696 1.00 79.75 112 ARG A CA 1
ATOM 873 C C . ARG A 1 112 ? 1.191 -2.463 -11.605 1.00 79.75 112 ARG A C 1
ATOM 875 O O . ARG A 1 112 ? 1.753 -3.005 -12.545 1.00 79.75 112 ARG A O 1
ATOM 882 N N . ARG A 1 113 ? -0.133 -2.519 -11.407 1.00 83.69 113 ARG A N 1
ATOM 883 C CA . ARG A 1 113 ? -1.067 -3.222 -12.307 1.00 83.69 113 ARG A CA 1
ATOM 884 C C . ARG A 1 113 ? -0.854 -2.795 -13.759 1.00 83.69 113 ARG A C 1
ATOM 886 O O . ARG A 1 113 ? -0.603 -3.644 -14.605 1.00 83.69 113 ARG A O 1
ATOM 893 N N . ASP A 1 114 ? -0.893 -1.497 -14.036 1.00 84.56 114 ASP A N 1
ATOM 894 C CA . ASP A 1 114 ? -0.779 -0.950 -15.389 1.00 84.56 114 ASP A CA 1
ATOM 895 C C . ASP A 1 114 ? 0.547 -1.363 -16.051 1.00 84.56 114 ASP A C 1
ATOM 897 O O . ASP A 1 114 ? 0.564 -1.746 -17.219 1.00 84.56 114 ASP A O 1
ATOM 901 N N . MET A 1 115 ? 1.652 -1.382 -15.294 1.00 82.12 115 MET A N 1
ATOM 902 C CA . MET A 1 115 ? 2.945 -1.878 -15.778 1.00 82.12 115 MET A CA 1
ATOM 903 C C . MET A 1 115 ? 2.934 -3.374 -16.100 1.00 82.12 115 MET A C 1
ATOM 905 O O . MET A 1 115 ? 3.488 -3.757 -17.133 1.00 82.12 115 MET A O 1
ATOM 909 N N . VAL A 1 116 ? 2.310 -4.209 -15.259 1.00 84.69 116 VAL A N 1
ATOM 910 C CA . VAL A 1 116 ? 2.206 -5.660 -15.506 1.00 84.69 116 VAL A CA 1
ATOM 911 C C . VAL A 1 116 ? 1.351 -5.960 -16.736 1.00 84.69 116 VAL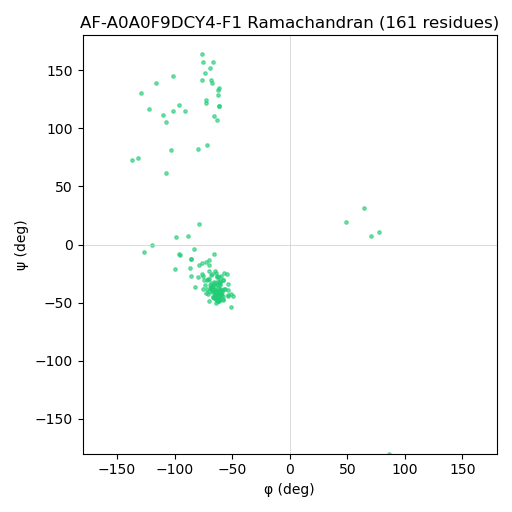 A C 1
ATOM 913 O O . VAL A 1 116 ? 1.667 -6.854 -17.516 1.00 84.69 116 VAL A O 1
ATOM 916 N N . PHE A 1 117 ? 0.276 -5.198 -16.936 1.00 85.00 117 PHE A N 1
ATOM 917 C CA . PHE A 1 117 ? -0.596 -5.344 -18.100 1.00 85.00 117 PHE A CA 1
ATOM 918 C C . PHE A 1 117 ? 0.035 -4.793 -19.385 1.00 85.00 117 PHE A C 1
ATOM 920 O O . PHE A 1 117 ? -0.239 -5.313 -20.463 1.00 85.00 117 PHE A O 1
ATOM 927 N N . ALA A 1 118 ? 0.888 -3.770 -19.285 1.00 84.62 118 ALA A N 1
ATOM 928 C CA . ALA A 1 118 ? 1.636 -3.240 -20.423 1.00 84.62 118 ALA A CA 1
ATOM 929 C C . ALA A 1 118 ? 2.816 -4.137 -20.841 1.00 84.62 118 ALA A C 1
ATOM 931 O O . ALA A 1 118 ? 3.192 -4.131 -22.010 1.00 84.62 118 ALA A O 1
ATOM 932 N N . ASN A 1 119 ? 3.386 -4.906 -19.906 1.00 83.69 119 ASN A N 1
ATOM 933 C CA . ASN A 1 119 ? 4.547 -5.773 -20.129 1.00 83.69 119 ASN A CA 1
ATOM 934 C C . ASN A 1 119 ? 4.265 -7.180 -19.558 1.00 83.69 119 ASN A C 1
ATOM 936 O O . ASN A 1 119 ? 4.754 -7.526 -18.478 1.00 83.69 119 ASN A O 1
ATOM 940 N N . PRO A 1 120 ? 3.433 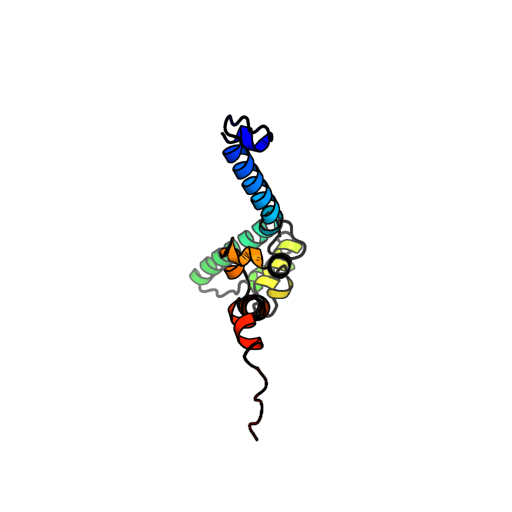-7.999 -20.230 1.00 81.19 120 PRO A N 1
ATOM 941 C CA . PRO A 1 120 ? 3.025 -9.309 -19.711 1.00 81.19 120 PRO A CA 1
ATOM 942 C C . PRO A 1 120 ? 4.195 -10.303 -19.587 1.00 81.19 120 PRO A C 1
ATOM 944 O O . PRO A 1 120 ? 4.170 -11.228 -18.776 1.00 81.19 120 PRO A O 1
ATOM 947 N N . ASP A 1 121 ? 5.272 -10.103 -20.335 1.00 78.00 121 ASP A N 1
ATOM 948 C CA . ASP A 1 121 ? 6.509 -10.866 -20.196 1.00 78.00 121 ASP A CA 1
ATOM 949 C C . ASP A 1 121 ? 7.138 -10.739 -18.796 1.00 78.00 121 ASP A C 1
ATOM 951 O O . ASP A 1 121 ? 7.749 -11.702 -18.320 1.00 78.00 121 ASP A O 1
ATOM 955 N N . LEU A 1 122 ? 6.907 -9.628 -18.080 1.00 77.31 122 LEU A N 1
ATOM 956 C CA . LEU A 1 122 ? 7.363 -9.449 -16.697 1.00 77.31 122 LEU A CA 1
ATOM 957 C C . LEU A 1 122 ? 6.907 -10.583 -15.779 1.00 77.31 122 LEU A C 1
ATOM 959 O O . LEU A 1 122 ? 7.695 -11.037 -14.959 1.00 77.31 122 LEU A O 1
ATOM 963 N N . VAL A 1 123 ? 5.682 -11.091 -15.933 1.00 79.44 123 VAL A N 1
ATOM 964 C CA . VAL A 1 123 ? 5.169 -12.200 -15.106 1.00 79.44 123 VAL A CA 1
ATOM 965 C C . VAL A 1 123 ? 5.942 -13.496 -15.354 1.00 79.44 123 VAL A C 1
ATOM 967 O O . VAL A 1 123 ? 6.145 -14.287 -14.434 1.00 79.44 123 VAL A O 1
ATOM 970 N N . THR A 1 124 ? 6.416 -13.703 -16.584 1.00 74.62 124 THR A N 1
ATOM 971 C CA . THR A 1 124 ? 7.172 -14.905 -16.959 1.00 74.62 124 THR A CA 1
ATOM 972 C C . THR A 1 124 ? 8.579 -14.882 -16.364 1.00 74.62 124 THR A C 1
ATOM 974 O O . THR A 1 124 ? 9.057 -15.899 -15.865 1.00 74.62 124 THR A O 1
ATOM 977 N N . PHE A 1 125 ? 9.242 -13.723 -16.387 1.00 75.06 125 PHE A N 1
ATOM 978 C CA . PHE A 1 125 ? 10.603 -13.572 -15.862 1.00 75.06 125 PHE A CA 1
ATOM 979 C C . PHE A 1 125 ? 10.646 -13.286 -14.353 1.00 75.06 125 PHE A C 1
ATOM 981 O O . PHE A 1 125 ? 11.616 -13.641 -13.682 1.00 75.06 125 PHE A O 1
ATOM 988 N N . TYR A 1 126 ? 9.593 -12.673 -13.812 1.00 77.12 126 TYR A N 1
ATOM 989 C CA . TYR A 1 126 ? 9.495 -12.182 -12.440 1.00 77.12 126 TYR A CA 1
ATOM 990 C C . TYR A 1 126 ? 8.130 -12.532 -11.842 1.00 77.12 126 TYR A C 1
ATOM 992 O O . TYR A 1 126 ? 7.284 -11.674 -11.609 1.00 77.12 126 TYR A O 1
ATOM 1000 N N . SER A 1 127 ? 7.921 -13.811 -11.537 1.00 79.19 127 SER A N 1
ATOM 1001 C CA . SER A 1 127 ? 6.625 -14.325 -11.069 1.00 79.19 127 SER A CA 1
ATOM 1002 C C . SER A 1 127 ? 6.080 -13.643 -9.808 1.00 79.19 127 SER A C 1
ATOM 1004 O O . SER A 1 127 ? 4.873 -13.640 -9.599 1.00 79.19 127 SER A O 1
ATOM 1006 N N . PHE A 1 128 ? 6.930 -13.049 -8.961 1.00 79.50 128 PHE A N 1
ATOM 1007 C CA . PHE A 1 128 ? 6.475 -12.300 -7.781 1.00 79.50 128 PHE A CA 1
ATOM 1008 C C . PHE A 1 128 ? 5.584 -11.104 -8.152 1.00 79.50 128 PHE A C 1
ATOM 1010 O O . PHE A 1 128 ? 4.658 -10.791 -7.416 1.00 79.50 128 PHE A O 1
ATOM 1017 N N . VAL A 1 129 ? 5.811 -10.493 -9.320 1.00 81.50 129 VAL A N 1
ATOM 1018 C CA . VAL A 1 129 ? 5.038 -9.352 -9.831 1.00 81.50 129 VAL A CA 1
ATOM 1019 C C . VAL A 1 129 ? 3.571 -9.725 -10.057 1.00 81.50 129 VAL A C 1
ATOM 1021 O O . VAL A 1 129 ? 2.682 -8.898 -9.890 1.00 81.50 129 VAL A O 1
ATOM 1024 N N . PHE A 1 130 ? 3.308 -10.986 -10.402 1.00 81.12 130 PHE A N 1
ATOM 1025 C CA . PHE A 1 130 ? 1.955 -11.502 -10.571 1.00 81.12 130 PHE A CA 1
ATOM 1026 C C . PHE A 1 130 ? 1.218 -11.645 -9.237 1.00 81.12 130 PHE A C 1
ATOM 1028 O O . PHE A 1 130 ? 0.060 -11.258 -9.130 1.00 81.12 130 PHE A O 1
ATOM 1035 N N . TYR A 1 131 ? 1.899 -12.145 -8.206 1.00 79.81 131 TYR A N 1
ATOM 1036 C CA . TYR A 1 131 ? 1.309 -12.321 -6.875 1.00 79.81 131 TYR A CA 1
ATOM 1037 C C . TYR A 1 131 ? 1.105 -11.003 -6.115 1.00 79.81 131 TYR A C 1
ATOM 1039 O O . TYR A 1 131 ? 0.368 -10.973 -5.133 1.00 79.81 131 TYR A O 1
ATOM 1047 N N . ASP A 1 132 ? 1.729 -9.916 -6.571 1.00 78.44 132 ASP A N 1
ATOM 1048 C CA . ASP A 1 132 ? 1.472 -8.563 -6.071 1.00 78.44 132 ASP A CA 1
ATOM 1049 C C . ASP A 1 132 ? 0.145 -7.972 -6.598 1.00 78.44 132 ASP A C 1
ATOM 1051 O O . ASP A 1 132 ? -0.339 -6.971 -6.058 1.00 78.44 132 ASP A O 1
ATOM 1055 N N . LEU A 1 133 ? -0.441 -8.550 -7.656 1.00 78.88 133 LEU A N 1
ATOM 1056 C CA . LEU A 1 133 ? -1.733 -8.127 -8.201 1.00 78.88 133 LEU A CA 1
ATOM 1057 C C . LEU A 1 133 ? -2.895 -8.598 -7.316 1.00 78.88 133 LEU A C 1
ATOM 1059 O O . LEU A 1 133 ? -2.787 -9.588 -6.591 1.00 78.88 133 LEU A O 1
ATOM 1063 N N . SER A 1 134 ? -4.038 -7.913 -7.407 1.00 77.88 134 SER A N 1
ATOM 1064 C CA . SER A 1 134 ? -5.276 -8.394 -6.779 1.00 77.88 134 SER A CA 1
ATOM 1065 C C . SER A 1 134 ? -5.773 -9.686 -7.440 1.00 77.88 134 SER A C 1
ATOM 1067 O O . SER A 1 134 ? -5.452 -9.935 -8.597 1.00 77.88 134 SER A O 1
ATOM 1069 N N . ASP A 1 135 ? -6.578 -10.489 -6.739 1.00 76.69 135 ASP A N 1
ATOM 1070 C CA . ASP A 1 135 ? -7.119 -11.745 -7.290 1.00 76.69 135 ASP A CA 1
ATOM 1071 C C . ASP A 1 135 ? -7.911 -11.515 -8.595 1.00 76.69 135 ASP A C 1
ATOM 1073 O O . ASP A 1 135 ? -7.781 -12.278 -9.550 1.00 76.69 135 ASP A O 1
ATOM 1077 N N . GLU A 1 136 ? -8.671 -10.416 -8.667 1.00 79.44 136 GLU A N 1
ATOM 1078 C CA . GLU A 1 136 ? -9.408 -9.998 -9.870 1.00 79.44 136 GLU A CA 1
ATOM 1079 C C . GLU A 1 136 ? -8.454 -9.653 -11.025 1.00 79.44 136 GLU A C 1
ATOM 1081 O O . GLU A 1 136 ? -8.647 -10.090 -12.160 1.00 79.44 136 GLU A O 1
ATOM 1086 N N . ASP A 1 137 ? -7.383 -8.909 -10.734 1.00 83.69 137 ASP A N 1
ATOM 1087 C CA . ASP A 1 137 ? -6.370 -8.548 -11.730 1.00 83.69 137 ASP A CA 1
ATOM 1088 C C . ASP A 1 137 ? -5.556 -9.773 -12.178 1.00 83.69 137 ASP A C 1
ATOM 1090 O O . ASP A 1 137 ? -5.153 -9.852 -13.337 1.00 83.69 137 ASP A O 1
ATOM 1094 N N . GLN A 1 138 ? -5.321 -10.737 -11.283 1.00 84.56 138 GLN A N 1
ATOM 1095 C CA . GLN A 1 138 ? -4.663 -12.008 -11.588 1.00 84.56 138 GLN A CA 1
ATOM 1096 C C . GLN A 1 138 ? -5.500 -12.839 -12.567 1.00 84.56 138 GLN A C 1
ATOM 1098 O O . GLN A 1 138 ? -4.965 -13.360 -13.550 1.00 84.56 138 GLN A O 1
ATOM 1103 N N . GLU A 1 139 ? -6.812 -12.939 -12.336 1.00 84.69 139 GLU A N 1
ATOM 1104 C CA . GLU A 1 139 ? -7.748 -13.629 -13.230 1.00 84.69 139 GLU A CA 1
ATOM 1105 C C . GLU A 1 139 ? -7.850 -12.931 -14.596 1.00 84.69 139 GLU A C 1
ATOM 1107 O O . GLU A 1 139 ? -7.774 -13.582 -15.647 1.00 84.69 139 GLU A O 1
ATOM 1112 N N . GLU A 1 140 ? -7.950 -11.599 -14.604 1.00 85.50 140 GLU A N 1
ATOM 1113 C CA . GLU A 1 140 ? -7.969 -10.798 -15.830 1.00 85.50 140 GLU A CA 1
ATOM 1114 C C . GLU A 1 140 ? -6.666 -10.971 -16.625 1.00 85.50 140 GLU A C 1
ATOM 1116 O O . GLU A 1 140 ? -6.692 -11.172 -17.845 1.00 85.50 140 GLU A O 1
ATOM 1121 N N . TRP A 1 141 ? -5.522 -10.951 -15.939 1.00 87.38 141 TRP A N 1
ATOM 1122 C CA . TRP A 1 141 ? -4.214 -11.137 -16.556 1.00 87.38 141 TRP A CA 1
ATOM 1123 C C . TRP A 1 141 ? -4.073 -12.540 -17.158 1.00 87.38 141 TRP A C 1
ATOM 1125 O O . TRP A 1 141 ? -3.688 -12.671 -18.323 1.00 87.38 141 TRP A O 1
ATOM 1135 N N . PHE A 1 142 ? -4.457 -13.591 -16.421 1.00 84.19 142 PHE A N 1
ATOM 1136 C CA . PHE A 1 142 ? -4.464 -14.962 -16.941 1.00 84.19 142 PHE A CA 1
ATOM 1137 C C . PHE A 1 142 ? -5.347 -15.092 -18.181 1.00 84.19 142 PHE A C 1
ATOM 1139 O O . PHE A 1 142 ? -4.931 -15.692 -19.171 1.00 84.19 142 PHE A O 1
ATOM 1146 N N . THR A 1 143 ? -6.540 -14.502 -18.156 1.00 84.75 143 THR A N 1
ATOM 1147 C CA . THR A 1 143 ? -7.471 -14.547 -19.287 1.00 84.75 143 THR A CA 1
ATOM 1148 C C . THR A 1 143 ? -6.863 -13.904 -20.533 1.00 84.75 143 THR A C 1
ATOM 1150 O O . THR A 1 143 ? -6.986 -14.449 -21.629 1.00 84.75 143 THR A O 1
ATOM 1153 N N . ARG A 1 144 ? -6.158 -12.779 -20.385 1.00 83.69 144 ARG A N 1
ATOM 1154 C CA . ARG A 1 144 ? -5.607 -12.021 -21.520 1.00 83.69 144 ARG A CA 1
ATOM 1155 C C . ARG A 1 144 ? -4.282 -12.547 -22.058 1.00 83.69 144 ARG A C 1
ATOM 1157 O O . ARG A 1 144 ? -4.064 -12.472 -23.263 1.00 83.69 144 ARG A O 1
ATOM 1164 N N . PHE A 1 145 ? -3.403 -13.040 -21.190 1.00 83.88 145 PHE A N 1
ATOM 1165 C CA . PHE A 1 145 ? -1.992 -13.245 -21.537 1.00 83.88 145 PHE A CA 1
ATOM 1166 C C . PHE A 1 145 ? -1.476 -14.666 -21.279 1.00 83.88 145 PHE A C 1
ATOM 1168 O O . PHE A 1 145 ? -0.350 -14.981 -21.664 1.00 83.88 145 PHE A O 1
ATOM 1175 N N . SER A 1 146 ? -2.263 -15.552 -20.652 1.00 70.50 146 SER A N 1
ATOM 1176 C CA . SER A 1 146 ? -1.830 -16.935 -20.444 1.00 70.50 146 SER A CA 1
ATOM 1177 C C . SER A 1 146 ? -1.725 -17.693 -21.773 1.00 70.50 146 SER A C 1
ATOM 1179 O O . SER A 1 146 ? -2.648 -17.660 -22.584 1.00 70.50 146 SER A O 1
ATOM 1181 N N . PRO A 1 147 ? -0.686 -18.519 -21.977 1.00 62.94 147 PRO A N 1
ATOM 1182 C CA . PRO A 1 147 ? -0.641 -19.445 -23.109 1.00 62.94 147 PRO A CA 1
ATOM 1183 C C . PRO A 1 147 ? -1.873 -20.366 -23.179 1.00 62.94 147 PRO A C 1
ATOM 1185 O O . PRO A 1 147 ? -2.255 -20.818 -24.255 1.00 62.94 147 PRO A O 1
ATOM 1188 N N . ARG A 1 148 ? -2.537 -20.626 -22.040 1.00 54.84 148 ARG A N 1
ATOM 1189 C CA . ARG A 1 148 ? -3.767 -21.430 -21.981 1.00 54.84 148 ARG A CA 1
ATOM 1190 C C . ARG A 1 148 ? -4.990 -20.734 -22.582 1.00 54.84 148 ARG A C 1
ATOM 1192 O O . ARG A 1 148 ? -5.847 -21.436 -23.111 1.00 54.84 148 ARG A O 1
ATOM 1199 N N . SER A 1 149 ? -5.082 -19.404 -22.545 1.00 51.50 149 SER A N 1
ATOM 1200 C CA . SER A 1 149 ? -6.189 -18.683 -23.185 1.00 51.50 149 SER A CA 1
ATOM 1201 C C . SER A 1 149 ? -6.032 -18.603 -24.707 1.00 51.50 149 SER A C 1
ATOM 1203 O O . SER A 1 149 ? -7.040 -18.604 -25.410 1.00 51.50 149 SER A O 1
ATOM 1205 N N . ALA A 1 150 ? -4.803 -18.674 -25.235 1.00 48.69 150 ALA A N 1
ATOM 1206 C CA . ALA A 1 150 ? -4.558 -18.829 -26.674 1.00 48.69 150 ALA A CA 1
ATOM 1207 C C . ALA A 1 150 ? -4.990 -20.215 -27.203 1.00 48.69 150 ALA A C 1
ATOM 1209 O O . ALA A 1 150 ? -5.584 -20.316 -28.273 1.00 48.69 150 ALA A O 1
ATOM 1210 N N . ILE A 1 151 ? -4.783 -21.281 -26.419 1.00 47.22 151 ILE A N 1
ATOM 1211 C CA . ILE A 1 151 ? -5.156 -22.661 -26.795 1.00 47.22 151 ILE A CA 1
ATOM 1212 C C . ILE A 1 151 ? -6.690 -22.868 -26.807 1.00 47.22 151 ILE A C 1
ATOM 1214 O O . ILE A 1 151 ? -7.197 -23.747 -27.501 1.00 47.22 151 ILE A O 1
ATOM 1218 N N . GLY A 1 152 ? -7.453 -22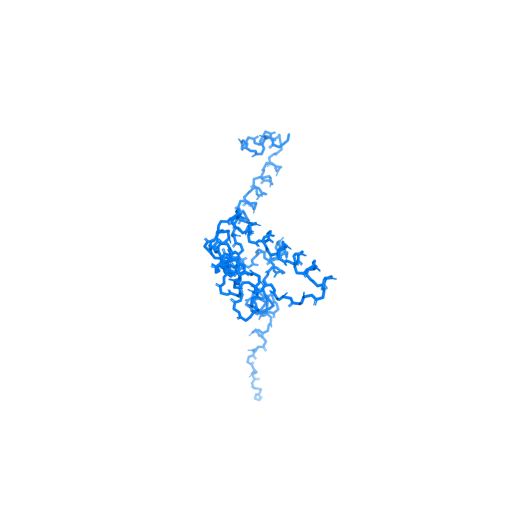.046 -26.078 1.00 42.19 152 GLY A N 1
ATOM 1219 C CA . GLY A 1 152 ? -8.918 -22.140 -25.993 1.00 42.19 152 GLY A CA 1
ATOM 1220 C C . GLY A 1 152 ? -9.707 -21.415 -27.094 1.00 42.19 152 GLY A C 1
ATOM 1221 O O . GLY A 1 152 ? -10.911 -21.642 -27.209 1.00 42.19 152 GLY A O 1
ATOM 1222 N N . LEU A 1 153 ? -9.069 -20.559 -27.901 1.00 43.12 153 LEU A N 1
ATOM 1223 C CA . LEU A 1 153 ? -9.735 -19.769 -28.951 1.00 43.12 153 LEU A CA 1
ATOM 1224 C C . LEU A 1 153 ? -9.579 -20.359 -30.364 1.00 43.12 153 LEU A C 1
ATOM 1226 O O . LEU A 1 153 ? -10.434 -20.111 -31.210 1.00 43.12 153 LEU A O 1
ATOM 1230 N N . GLU A 1 154 ? -8.571 -21.202 -30.607 1.00 40.72 154 GLU A N 1
ATOM 1231 C CA . GLU A 1 154 ? -8.394 -21.897 -31.897 1.00 40.72 154 GLU A CA 1
ATOM 1232 C C . GLU A 1 154 ? -9.189 -23.213 -32.011 1.00 40.72 154 GLU A C 1
ATOM 1234 O O . GLU A 1 154 ? -9.389 -23.732 -33.106 1.00 40.72 154 GLU A O 1
ATOM 1239 N N . ALA A 1 155 ? -9.740 -23.737 -30.910 1.00 40.28 155 ALA A N 1
ATOM 1240 C CA . ALA A 1 155 ? -10.504 -24.992 -30.904 1.00 40.28 155 ALA A CA 1
ATOM 1241 C C . ALA A 1 155 ? -11.964 -24.867 -31.406 1.00 40.28 155 ALA A C 1
ATOM 1243 O O . ALA A 1 155 ? -12.787 -25.749 -31.161 1.00 40.28 155 ALA A O 1
ATOM 1244 N N . LYS A 1 156 ? -12.304 -23.791 -32.127 1.00 41.34 156 LYS A N 1
ATOM 1245 C CA . LYS A 1 156 ? -13.497 -23.726 -32.989 1.00 41.34 156 LYS A CA 1
ATOM 1246 C C . LYS A 1 156 ? -13.069 -23.763 -34.457 1.00 41.34 156 LYS A C 1
ATOM 1248 O O . LYS A 1 156 ? -13.334 -22.839 -35.219 1.00 41.34 156 LYS A O 1
ATOM 1253 N N . ALA A 1 157 ? -12.419 -24.852 -34.858 1.00 39.31 157 ALA A N 1
ATOM 1254 C CA . ALA A 1 157 ? -12.382 -25.222 -36.267 1.00 39.31 157 ALA A CA 1
ATOM 1255 C C . ALA A 1 157 ? -13.832 -25.476 -36.739 1.00 39.31 157 ALA A C 1
ATOM 1257 O O . ALA A 1 157 ? -14.601 -26.110 -36.005 1.00 39.31 157 ALA A O 1
ATOM 1258 N N . PRO A 1 158 ? -14.246 -24.964 -37.911 1.00 42.19 158 PRO A N 1
ATOM 1259 C CA . PRO A 1 158 ? -15.591 -25.191 -38.416 1.00 42.19 158 PRO A CA 1
ATOM 1260 C C . PRO A 1 158 ? -15.787 -26.693 -38.638 1.00 42.19 158 PRO A C 1
ATOM 1262 O O . PRO A 1 158 ? -14.972 -27.342 -39.292 1.00 42.19 158 PRO A O 1
ATOM 1265 N N . ARG A 1 159 ? -16.869 -27.249 -38.081 1.00 48.22 159 ARG A N 1
ATOM 1266 C CA . ARG A 1 159 ? -17.357 -28.563 -38.503 1.00 48.22 159 ARG A CA 1
ATOM 1267 C C . ARG A 1 159 ? -17.768 -28.416 -39.963 1.00 48.22 159 ARG A C 1
ATOM 1269 O O . ARG A 1 159 ? -18.759 -27.751 -40.245 1.00 48.22 159 ARG A O 1
ATOM 1276 N N . LEU A 1 160 ? -16.973 -28.975 -40.869 1.00 43.97 160 LEU A N 1
ATOM 1277 C CA . LEU A 1 160 ? -17.451 -29.289 -42.206 1.00 43.97 160 LEU A CA 1
ATOM 1278 C C . LEU A 1 160 ? -18.506 -30.379 -42.016 1.00 43.97 160 LEU A C 1
ATOM 1280 O O . LEU A 1 160 ? -18.194 -31.467 -41.537 1.00 43.97 160 LEU A O 1
ATOM 1284 N N . GLU A 1 161 ? -19.760 -30.01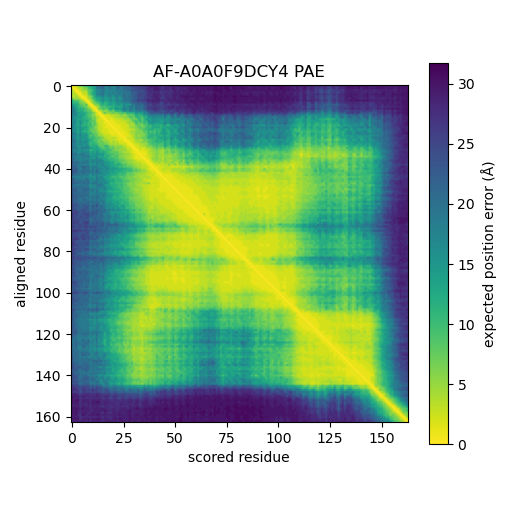9 -42.263 1.00 45.38 161 GLU A N 1
ATOM 1285 C CA . GLU A 1 161 ? -20.851 -30.974 -42.396 1.00 45.38 161 GLU A CA 1
ATOM 1286 C C . GLU A 1 161 ? -20.507 -31.881 -43.586 1.00 45.38 161 GLU A C 1
ATOM 1288 O O . GLU A 1 161 ? -20.263 -31.395 -44.690 1.00 45.38 161 GLU A O 1
ATOM 1293 N N . GLU A 1 162 ? -20.369 -33.178 -43.316 1.00 39.75 162 GLU A N 1
ATOM 1294 C CA . GLU A 1 162 ? -20.161 -34.210 -44.332 1.00 39.75 162 GLU A CA 1
ATOM 1295 C C . GLU A 1 162 ? -21.482 -34.416 -45.097 1.00 39.75 162 GLU A C 1
ATOM 1297 O O . GLU A 1 162 ? -22.518 -34.660 -44.472 1.00 39.75 162 GLU A O 1
ATOM 1302 N N . GLU A 1 163 ? -21.436 -34.278 -46.428 1.00 36.66 163 GLU A N 1
ATOM 1303 C CA . GLU A 1 163 ? -22.462 -34.767 -47.370 1.00 36.66 163 GLU A CA 1
ATOM 1304 C C . GLU A 1 163 ? -22.401 -36.293 -47.527 1.00 36.66 163 GLU A C 1
ATOM 1306 O O . GLU A 1 163 ? -21.275 -36.843 -47.597 1.00 36.66 163 GLU A O 1
#

Sequence (163 aa):
NRQAVENKRFNVADPRLEETLRRRAGAIDLLQPYFDAPKYKGLTKAEEEQVDSLITLADEVRGLLSLKGISVSRGKLFEFMLKGGVGDPKIVSTAFVLSKRDIAHLVKTTTRRDMVFANPDLVTFYSFVFYDLSDEDQEEWFTRFSPRSAIGLEAKAPRLEEE

Foldseek 3Di:
DVVCLVVLNPPDPDPVVNVVSVVVVVVVVLCPVLVQDQFWPPDGVVLSVVLVVLLVVLVVVQVVCVVVVHHDQSLNVLVCCCVVVHDDNVSSVLNNQCSDPVRNVVGGDCVLLVSCQVCVCCCVVPVVSLVVDDPVSNVVSCCPPPPVVVVVPVVPDDPPDDD

Radius of gyration: 24.07 Å; Cα contacts (8 Å, |Δi|>4): 107; chains: 1; bounding box: 61×53×77 Å

Secondary structure (DSSP, 8-state):
-HHHHHTT----S-HHHHHHHHHHHHHHHHHHHHHHS-SBTT--HHHHHHHHHHHHHHHHHHHHHHHTT----HHHHHHHHHHTT-S-HHHHHHHHHHTSTTTGGGTB-SHHHHHHHH-THHHHH-THHHHTS-HHHHHHHHHHH-HHHHHTTS---------

Solvent-accessible surface area (backbone atoms only — not comparable to full-atom values): 9574 Å² total; per-residue (Å²): 119,73,74,43,66,79,64,76,55,76,89,52,100,44,71,69,59,45,53,50,50,50,53,49,50,54,55,49,62,68,46,46,62,60,75,65,50,38,69,35,59,98,42,51,59,72,50,46,53,51,27,57,50,51,51,52,51,42,51,52,51,36,52,57,34,44,76,73,73,42,90,63,56,62,40,58,53,34,50,48,28,63,76,68,68,55,72,58,67,70,43,44,51,50,42,31,40,56,57,36,78,93,52,26,69,77,47,40,45,57,62,58,58,52,50,46,72,74,38,59,64,49,42,77,81,38,55,67,64,46,72,73,43,52,73,69,54,43,53,53,46,43,60,74,70,34,75,68,45,60,63,65,67,65,75,71,67,80,82,76,80,83,130